Protein AF-A0A2S0VTA2-F1 (afdb_monomer_lite)

Foldseek 3Di:
DDPPPPDDPVVVVVVVVVLVCVCVVVVNPPVRSVVVVVVVVLVVLVVPDDPVCSVVVVVVVVVVVVVVVD

Structure (mmCIF, N/CA/C/O backbone):
data_AF-A0A2S0VTA2-F1
#
_entry.id   AF-A0A2S0VTA2-F1
#
loop_
_atom_site.group_PDB
_atom_site.id
_atom_site.type_symbol
_atom_site.label_atom_id
_atom_site.label_alt_id
_atom_site.label_comp_id
_atom_site.label_asym_id
_atom_site.label_entity_id
_atom_site.label_seq_id
_atom_site.pdbx_PDB_ins_code
_atom_site.Cartn_x
_atom_site.Cartn_y
_atom_site.Cartn_z
_atom_site.occupancy
_atom_site.B_iso_or_equiv
_atom_site.auth_seq_id
_atom_site.auth_comp_id
_atom_site.auth_asym_id
_atom_site.auth_atom_id
_atom_site.pdbx_PDB_model_num
ATOM 1 N N . MET A 1 1 ? 7.822 -15.334 12.046 1.00 33.19 1 MET A N 1
ATOM 2 C CA . MET A 1 1 ? 6.820 -16.415 12.177 1.00 33.19 1 MET A CA 1
ATOM 3 C C . MET A 1 1 ? 5.878 -16.285 11.000 1.00 33.19 1 MET A C 1
ATOM 5 O O . MET A 1 1 ? 5.241 -15.247 10.882 1.00 33.19 1 MET A O 1
ATOM 9 N N . ALA A 1 2 ? 5.890 -17.261 10.092 1.00 43.38 2 ALA A N 1
ATOM 10 C CA . ALA A 1 2 ? 5.051 -17.256 8.903 1.00 43.38 2 ALA A CA 1
ATOM 11 C C . ALA A 1 2 ? 3.580 -17.232 9.335 1.00 43.38 2 ALA A C 1
ATOM 13 O O . ALA A 1 2 ? 3.080 -18.200 9.907 1.00 43.38 2 ALA A O 1
ATOM 14 N N . GLN A 1 3 ? 2.905 -16.102 9.115 1.00 45.12 3 GLN A N 1
ATOM 15 C CA . GLN A 1 3 ? 1.453 -16.109 9.058 1.00 45.12 3 GLN A CA 1
ATOM 16 C C . GLN A 1 3 ? 1.102 -17.045 7.912 1.00 45.12 3 GLN A C 1
ATOM 18 O O . GLN A 1 3 ? 1.478 -16.783 6.773 1.00 45.12 3 GLN A O 1
ATOM 23 N N . SER A 1 4 ? 0.456 -18.162 8.231 1.00 46.62 4 SER A N 1
ATOM 24 C CA . SER A 1 4 ? -0.074 -19.112 7.264 1.00 46.62 4 SER A CA 1
ATOM 25 C C . SER A 1 4 ? -1.017 -18.348 6.339 1.00 46.62 4 SER A C 1
ATOM 27 O O . SER A 1 4 ? -2.171 -18.073 6.681 1.00 46.62 4 SER A O 1
ATOM 29 N N . SER A 1 5 ? -0.476 -17.906 5.205 1.00 53.91 5 SER A N 1
ATOM 30 C CA . SER A 1 5 ? -1.215 -17.157 4.207 1.00 53.91 5 SER A CA 1
ATOM 31 C C . SER A 1 5 ? -2.354 -18.054 3.742 1.00 53.91 5 SER A C 1
ATOM 33 O O . SER A 1 5 ? -2.137 -19.188 3.325 1.00 53.91 5 SER A O 1
ATOM 35 N N . LYS A 1 6 ? -3.595 -17.569 3.837 1.00 61.91 6 LYS A N 1
ATOM 36 C CA . LYS A 1 6 ? -4.759 -18.256 3.247 1.00 61.91 6 LYS A CA 1
ATOM 37 C C . LYS A 1 6 ? -4.682 -18.313 1.715 1.00 61.91 6 LYS A C 1
ATOM 39 O O . LYS A 1 6 ? -5.529 -18.937 1.086 1.00 61.91 6 LYS A O 1
ATOM 44 N N . TYR A 1 7 ? -3.697 -17.634 1.140 1.00 62.97 7 TYR A N 1
ATOM 45 C CA . TYR A 1 7 ? -3.421 -17.544 -0.279 1.00 62.97 7 TYR A CA 1
ATOM 46 C C . TYR A 1 7 ? -2.181 -18.371 -0.585 1.00 62.97 7 TYR A C 1
ATOM 48 O O . TYR A 1 7 ? -1.247 -18.405 0.220 1.00 62.97 7 TYR A O 1
ATOM 56 N N . THR A 1 8 ? -2.169 -19.026 -1.744 1.00 72.50 8 THR A N 1
ATOM 57 C CA . THR A 1 8 ? -0.962 -19.707 -2.209 1.00 72.50 8 THR A CA 1
ATOM 58 C C . THR A 1 8 ? 0.174 -18.685 -2.310 1.00 72.50 8 THR A C 1
ATOM 60 O O . THR A 1 8 ? -0.053 -17.524 -2.669 1.00 72.50 8 THR A O 1
ATOM 63 N N . GLU A 1 9 ? 1.395 -19.090 -1.961 1.00 69.62 9 GLU A N 1
ATOM 64 C CA . GLU A 1 9 ? 2.577 -18.226 -2.104 1.00 69.62 9 GLU A CA 1
ATOM 65 C C . GLU A 1 9 ? 2.719 -17.716 -3.549 1.00 69.62 9 GLU A C 1
ATOM 67 O O . GLU A 1 9 ? 3.131 -16.576 -3.775 1.00 69.62 9 GLU A O 1
ATOM 72 N N . ASP A 1 10 ? 2.262 -18.516 -4.515 1.00 78.75 10 ASP A N 1
ATOM 73 C CA . ASP A 1 10 ? 2.220 -18.189 -5.937 1.00 78.75 10 ASP A CA 1
ATOM 74 C C . ASP A 1 10 ? 1.296 -17.011 -6.260 1.00 78.75 10 ASP A C 1
ATOM 76 O O . ASP A 1 10 ? 1.678 -16.123 -7.022 1.00 78.75 10 ASP A O 1
ATOM 80 N N . ASP A 1 11 ? 0.085 -16.964 -5.702 1.00 84.25 11 ASP A N 1
ATOM 81 C CA . ASP A 1 11 ? -0.869 -15.891 -6.013 1.00 84.25 11 ASP A CA 1
ATOM 82 C C . ASP A 1 11 ? -0.455 -14.563 -5.377 1.00 84.25 11 ASP A C 1
ATOM 84 O O . ASP A 1 11 ? -0.583 -13.504 -6.000 1.00 84.25 11 ASP A O 1
ATOM 88 N N . PHE A 1 12 ? 0.116 -14.619 -4.171 1.00 82.50 12 PHE A N 1
ATOM 89 C CA . PHE A 1 12 ? 0.727 -13.451 -3.542 1.00 82.50 12 PHE A CA 1
ATOM 90 C C . PHE A 1 12 ? 1.899 -12.923 -4.382 1.00 82.50 12 PHE A C 1
ATOM 92 O O . PHE A 1 12 ? 1.949 -11.734 -4.702 1.00 82.50 12 PHE A O 1
ATOM 99 N N . SER A 1 13 ? 2.799 -13.814 -4.807 1.00 86.62 13 SER A N 1
ATOM 100 C CA . SER A 1 13 ? 3.968 -13.448 -5.614 1.00 86.62 13 SER A CA 1
ATOM 101 C C . SER A 1 13 ? 3.575 -12.858 -6.969 1.00 86.62 13 SER A C 1
ATOM 103 O O . SER A 1 13 ? 4.163 -11.869 -7.407 1.00 86.62 13 SER A O 1
ATOM 105 N N . LYS A 1 14 ? 2.533 -13.394 -7.620 1.00 90.75 14 LYS A N 1
ATOM 106 C CA . LYS A 1 14 ? 1.984 -12.828 -8.865 1.00 90.75 14 LYS A CA 1
ATOM 107 C C . LYS A 1 14 ? 1.469 -11.404 -8.670 1.00 90.75 14 LYS A C 1
ATOM 109 O O . LYS A 1 14 ? 1.750 -10.547 -9.505 1.00 90.75 14 LYS A O 1
ATOM 114 N N . ALA A 1 15 ? 0.735 -11.145 -7.587 1.00 89.12 15 ALA A N 1
ATOM 115 C CA . ALA A 1 15 ? 0.206 -9.814 -7.302 1.00 89.12 15 ALA A CA 1
ATOM 116 C C . ALA A 1 15 ? 1.331 -8.797 -7.051 1.00 89.12 15 ALA A C 1
ATOM 118 O O . ALA A 1 15 ? 1.308 -7.707 -7.621 1.00 89.12 15 ALA A O 1
ATOM 119 N N . VAL A 1 16 ? 2.342 -9.171 -6.260 1.00 90.69 16 VAL A N 1
ATOM 120 C CA . VAL A 1 16 ? 3.518 -8.321 -6.007 1.00 90.69 16 VAL A CA 1
ATOM 121 C C . VAL A 1 16 ? 4.281 -8.037 -7.303 1.00 90.69 16 VAL A C 1
ATOM 123 O O . VAL A 1 16 ? 4.588 -6.881 -7.592 1.00 90.69 16 VAL A O 1
ATOM 126 N N . ASN A 1 17 ? 4.524 -9.058 -8.129 1.00 92.69 17 ASN A N 1
ATOM 127 C CA . ASN A 1 17 ? 5.211 -8.885 -9.410 1.00 92.69 17 ASN A CA 1
ATOM 128 C C . ASN A 1 17 ? 4.447 -7.957 -10.359 1.00 92.69 17 ASN A C 1
ATOM 130 O O . ASN A 1 17 ? 5.059 -7.100 -10.988 1.00 92.69 17 ASN A O 1
ATOM 134 N N . ALA A 1 18 ? 3.121 -8.085 -10.444 1.00 94.06 18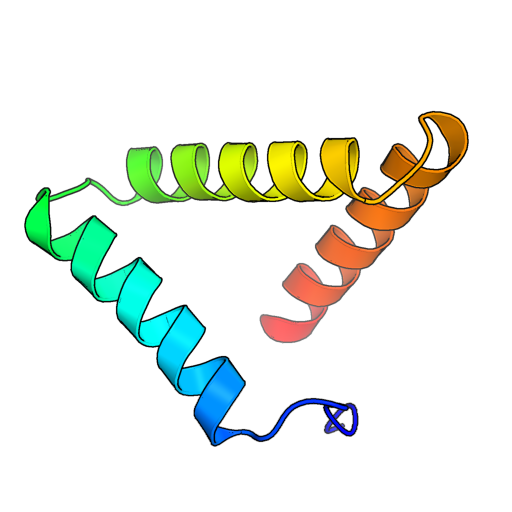 ALA A N 1
ATOM 135 C CA . ALA A 1 18 ? 2.308 -7.208 -11.284 1.00 94.06 18 ALA A CA 1
ATOM 136 C C . ALA A 1 18 ? 2.418 -5.733 -10.861 1.00 94.06 18 ALA A C 1
ATOM 138 O O . ALA A 1 18 ? 2.499 -4.854 -11.718 1.00 94.06 18 ALA A O 1
ATOM 139 N N . ILE A 1 19 ? 2.462 -5.465 -9.552 1.00 93.31 19 ILE A N 1
ATOM 140 C CA . ILE A 1 19 ? 2.654 -4.112 -9.015 1.00 93.31 19 ILE A CA 1
ATOM 141 C C . ILE A 1 19 ? 4.037 -3.574 -9.397 1.00 93.31 19 ILE A C 1
ATOM 143 O O . ILE A 1 19 ? 4.129 -2.460 -9.908 1.00 93.31 19 ILE A O 1
ATOM 147 N N . ASN A 1 20 ? 5.097 -4.363 -9.204 1.00 92.38 20 ASN A N 1
ATOM 148 C CA . ASN A 1 20 ? 6.461 -3.933 -9.523 1.00 92.38 20 ASN A CA 1
ATOM 149 C C . ASN A 1 20 ? 6.639 -3.657 -11.020 1.00 92.38 20 ASN A C 1
ATOM 151 O O . ASN A 1 20 ? 7.140 -2.597 -11.381 1.00 92.38 20 ASN A O 1
ATOM 155 N N . ILE A 1 21 ? 6.130 -4.539 -11.887 1.00 94.19 21 ILE A N 1
ATOM 156 C CA . ILE A 1 21 ? 6.152 -4.336 -13.344 1.00 94.19 21 ILE A CA 1
ATOM 157 C C . ILE A 1 21 ? 5.442 -3.031 -13.722 1.00 94.19 21 ILE A C 1
ATOM 159 O O . ILE A 1 21 ? 5.930 -2.290 -14.570 1.00 94.19 21 ILE A O 1
ATOM 163 N N . ALA A 1 22 ? 4.300 -2.723 -13.099 1.00 93.75 22 ALA A N 1
ATOM 164 C CA . ALA A 1 22 ? 3.563 -1.495 -13.390 1.00 93.75 22 ALA A CA 1
ATOM 165 C C . ALA A 1 22 ? 4.313 -0.224 -12.951 1.00 93.75 22 ALA A C 1
ATOM 167 O O . ALA A 1 22 ? 4.210 0.802 -13.625 1.00 93.75 22 ALA A O 1
ATOM 168 N N . LEU A 1 23 ? 5.055 -0.281 -11.841 1.00 92.81 23 LEU A N 1
ATOM 169 C CA . LEU A 1 23 ? 5.882 0.831 -11.361 1.00 92.81 23 LEU A CA 1
ATOM 170 C C . LEU A 1 23 ? 7.117 1.042 -12.248 1.00 92.81 23 LEU A C 1
ATOM 172 O O . LEU A 1 23 ? 7.418 2.183 -12.608 1.00 92.81 23 LEU A O 1
ATOM 176 N N . GLU A 1 24 ? 7.782 -0.052 -12.633 1.00 91.88 24 GLU A N 1
ATOM 177 C CA . GLU A 1 24 ? 8.943 -0.055 -13.533 1.00 91.88 24 GLU A CA 1
ATOM 178 C C . GLU A 1 24 ? 8.576 0.434 -14.935 1.00 91.88 24 GLU A C 1
ATOM 180 O O . GLU A 1 24 ? 9.266 1.282 -15.490 1.00 91.88 24 GLU A O 1
ATOM 185 N N . ALA A 1 25 ? 7.450 -0.024 -15.489 1.00 94.62 25 ALA A N 1
ATOM 186 C CA . ALA A 1 25 ? 6.991 0.375 -16.822 1.00 94.62 25 ALA A CA 1
ATOM 187 C C . ALA A 1 25 ? 6.704 1.880 -16.957 1.00 94.62 25 ALA A C 1
ATOM 189 O O . ALA A 1 25 ? 6.597 2.381 -18.075 1.00 94.62 25 ALA A O 1
ATOM 190 N N . GLN A 1 26 ? 6.541 2.588 -15.837 1.00 93.25 26 GLN A N 1
ATOM 191 C CA . GLN A 1 26 ? 6.306 4.031 -15.806 1.00 93.25 26 GLN A CA 1
ATOM 192 C C . GLN A 1 26 ? 7.514 4.837 -15.316 1.00 93.25 26 GLN A C 1
ATOM 194 O O . GLN A 1 26 ? 7.363 6.035 -15.085 1.00 93.25 26 GLN A O 1
ATOM 199 N N . ASP A 1 27 ? 8.679 4.201 -15.126 1.00 92.81 27 ASP A N 1
ATOM 200 C CA . ASP A 1 27 ? 9.882 4.833 -14.565 1.00 92.81 27 ASP A CA 1
ATOM 201 C C . ASP A 1 27 ? 9.561 5.650 -13.296 1.00 92.81 27 ASP A C 1
ATOM 203 O O . ASP A 1 27 ? 10.029 6.775 -13.094 1.00 92.81 27 ASP A O 1
ATOM 207 N N . THR A 1 28 ? 8.685 5.102 -12.444 1.00 91.06 28 THR A N 1
ATOM 208 C CA . THR A 1 28 ? 8.119 5.849 -11.316 1.00 91.06 28 THR A CA 1
ATOM 209 C C . THR A 1 28 ? 9.201 6.074 -10.255 1.00 91.06 28 THR A C 1
ATOM 211 O O . THR A 1 28 ? 9.712 5.096 -9.705 1.00 91.06 28 THR A O 1
ATOM 214 N N . PRO A 1 29 ? 9.543 7.327 -9.893 1.00 93.81 29 PRO A N 1
ATOM 215 C CA . PRO A 1 29 ? 10.515 7.576 -8.835 1.00 93.81 29 PRO A CA 1
ATOM 216 C C . PRO A 1 29 ? 9.992 7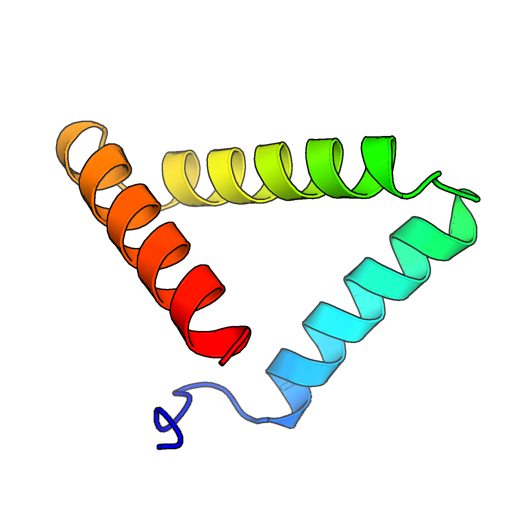.054 -7.492 1.00 93.81 29 PRO A C 1
ATOM 218 O O . PRO A 1 29 ? 8.790 7.112 -7.222 1.00 93.81 29 PRO A O 1
ATOM 221 N N . THR A 1 30 ? 10.894 6.582 -6.628 1.00 91.31 30 THR A N 1
ATOM 222 C CA . THR A 1 30 ? 10.552 5.898 -5.368 1.00 91.31 30 THR A CA 1
ATOM 223 C C . THR A 1 30 ? 9.552 6.672 -4.510 1.00 91.31 30 THR A C 1
ATOM 225 O O . THR A 1 30 ? 8.588 6.088 -4.023 1.00 91.31 30 THR A O 1
ATOM 228 N N . ASP A 1 31 ? 9.726 7.987 -4.368 1.00 94.50 31 ASP A N 1
ATOM 229 C CA . ASP A 1 31 ? 8.819 8.819 -3.569 1.00 94.50 31 ASP A CA 1
ATOM 230 C C . ASP A 1 31 ? 7.388 8.808 -4.129 1.00 94.50 31 ASP A C 1
ATOM 232 O O . ASP A 1 31 ? 6.421 8.669 -3.378 1.00 94.50 31 ASP A O 1
ATOM 236 N N . LEU A 1 32 ? 7.243 8.880 -5.458 1.00 92.25 32 LEU A N 1
ATOM 237 C CA . LEU A 1 32 ? 5.944 8.825 -6.131 1.00 92.25 32 LEU A CA 1
ATOM 238 C C . LEU A 1 32 ? 5.335 7.420 -6.058 1.00 92.25 32 LEU A C 1
ATOM 240 O O . LEU A 1 32 ? 4.130 7.288 -5.846 1.00 92.25 32 LEU A O 1
ATOM 244 N N . ALA A 1 33 ? 6.160 6.377 -6.174 1.00 94.06 33 ALA A N 1
ATOM 245 C CA . ALA A 1 33 ? 5.723 4.993 -6.029 1.00 94.06 33 ALA A CA 1
ATOM 246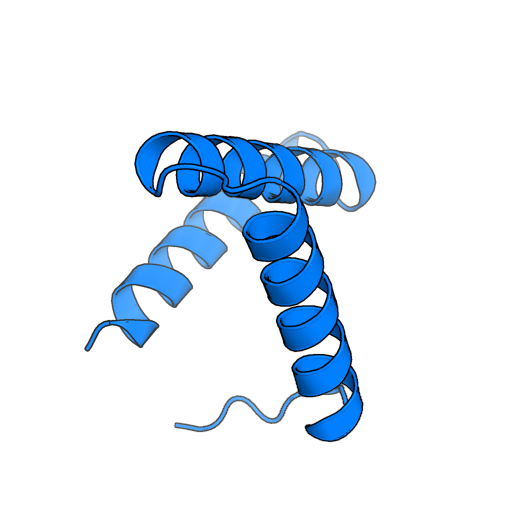 C C . ALA A 1 33 ? 5.152 4.738 -4.625 1.00 94.06 33 ALA A C 1
ATOM 248 O O . ALA A 1 33 ? 4.068 4.171 -4.491 1.00 94.06 33 ALA A O 1
ATOM 249 N N . LEU A 1 34 ? 5.826 5.220 -3.576 1.00 93.81 34 LEU A N 1
ATOM 250 C CA . LEU A 1 34 ? 5.353 5.098 -2.196 1.00 93.81 34 LEU A CA 1
ATOM 251 C C . LEU A 1 34 ? 4.038 5.855 -1.965 1.00 93.81 34 LEU A C 1
ATOM 253 O O . LEU A 1 34 ? 3.136 5.319 -1.319 1.00 93.81 34 LEU A O 1
ATOM 257 N N . MET A 1 35 ? 3.893 7.062 -2.525 1.00 93.69 35 MET A N 1
ATOM 258 C CA . MET A 1 35 ? 2.631 7.811 -2.459 1.00 93.69 35 MET A CA 1
ATOM 259 C C . MET A 1 35 ? 1.490 7.069 -3.167 1.00 93.69 35 MET A C 1
ATOM 261 O O . MET A 1 35 ? 0.403 6.927 -2.603 1.00 93.69 35 MET A O 1
ATOM 265 N N . ALA A 1 36 ? 1.737 6.552 -4.374 1.00 94.38 36 ALA A N 1
ATOM 266 C CA . ALA A 1 36 ? 0.741 5.827 -5.158 1.00 94.38 36 ALA A CA 1
ATOM 267 C C . ALA A 1 36 ? 0.301 4.521 -4.477 1.00 94.38 36 ALA A C 1
ATOM 269 O O . ALA A 1 36 ? -0.893 4.221 -4.420 1.00 94.38 36 ALA A O 1
ATOM 270 N N . LEU A 1 37 ? 1.245 3.765 -3.908 1.00 93.94 37 LEU A N 1
ATOM 271 C CA . LEU A 1 37 ? 0.945 2.560 -3.132 1.00 93.94 37 LEU A CA 1
ATOM 272 C C . LEU A 1 37 ? 0.150 2.886 -1.863 1.00 93.94 37 LEU A C 1
ATOM 274 O O . LEU A 1 37 ? -0.785 2.159 -1.525 1.00 93.94 37 LEU A O 1
ATOM 278 N N . GLY A 1 38 ? 0.472 3.996 -1.193 1.00 94.00 38 GLY A N 1
ATOM 279 C CA . GLY A 1 38 ? -0.306 4.501 -0.062 1.00 94.00 38 GLY A CA 1
ATOM 280 C C . GLY A 1 38 ? -1.771 4.749 -0.433 1.00 94.00 38 GLY A C 1
ATOM 281 O O . GLY A 1 38 ? -2.671 4.242 0.239 1.00 94.00 38 GLY A O 1
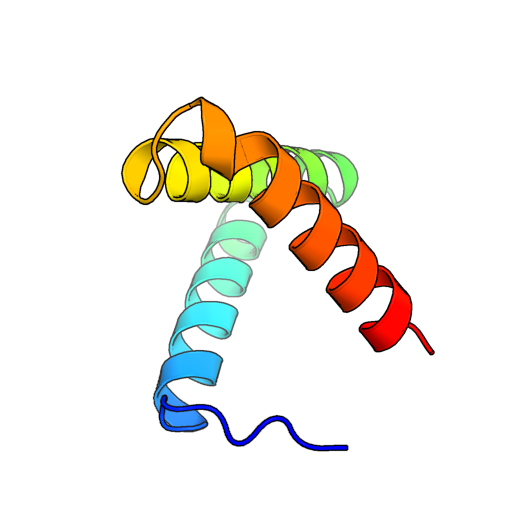ATOM 282 N N . GLU A 1 39 ? -2.020 5.450 -1.541 1.00 95.19 39 GLU A N 1
ATOM 283 C CA . GLU A 1 39 ? -3.383 5.693 -2.033 1.00 95.19 39 GLU A CA 1
ATOM 284 C C . GLU A 1 39 ? -4.089 4.388 -2.434 1.00 95.19 39 GLU A C 1
ATOM 286 O O . GLU A 1 39 ? -5.250 4.176 -2.080 1.00 95.19 39 GLU A O 1
ATOM 291 N N . ALA A 1 40 ? -3.390 3.462 -3.098 1.00 94.69 40 ALA A N 1
ATOM 292 C CA . ALA A 1 40 ? -3.947 2.161 -3.471 1.00 94.69 40 ALA A CA 1
ATOM 293 C C . ALA A 1 40 ? -4.417 1.353 -2.246 1.00 94.69 40 ALA A C 1
ATOM 295 O O . ALA A 1 40 ? -5.505 0.766 -2.263 1.00 94.69 40 ALA A O 1
ATOM 296 N N . VAL A 1 41 ? -3.643 1.369 -1.155 1.00 94.88 41 VAL A N 1
ATOM 297 C CA . VAL A 1 41 ? -4.037 0.749 0.120 1.00 94.88 41 VAL A CA 1
ATOM 298 C C . VAL A 1 41 ? -5.277 1.434 0.698 1.00 94.88 41 VAL A C 1
ATOM 300 O O . VAL A 1 41 ? -6.230 0.747 1.075 1.00 94.88 41 VAL A O 1
ATOM 303 N N . ILE A 1 42 ? -5.309 2.770 0.730 1.00 95.06 42 ILE A N 1
ATOM 304 C CA . ILE A 1 42 ? -6.462 3.538 1.231 1.00 95.06 42 ILE A CA 1
ATOM 305 C C . ILE A 1 42 ? -7.731 3.196 0.440 1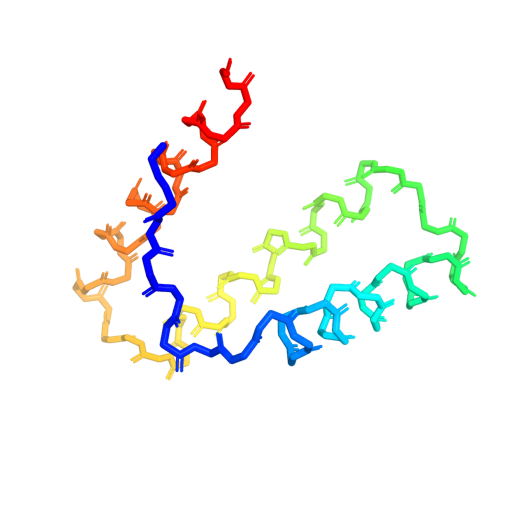.00 95.06 42 ILE A C 1
ATOM 307 O O . ILE A 1 42 ? -8.788 2.974 1.038 1.00 95.06 42 ILE A O 1
ATOM 311 N N . LEU A 1 43 ? -7.642 3.117 -0.889 1.00 95.88 43 LEU A N 1
ATOM 312 C CA . LEU A 1 43 ? -8.764 2.748 -1.755 1.00 95.88 43 LEU A CA 1
ATOM 313 C C . LEU A 1 43 ? -9.272 1.337 -1.455 1.00 95.88 43 LEU A C 1
ATOM 315 O O . LEU A 1 43 ? -10.484 1.131 -1.340 1.00 95.88 43 LEU A O 1
ATOM 319 N N . GLN A 1 44 ? -8.366 0.376 -1.268 1.00 94.75 44 GLN A N 1
ATOM 320 C CA . GLN A 1 44 ? -8.746 -0.993 -0.936 1.00 94.75 44 GLN A CA 1
ATOM 321 C C . GLN A 1 44 ? -9.421 -1.078 0.439 1.00 94.75 44 GLN A C 1
ATOM 323 O O . GLN A 1 44 ? -10.421 -1.783 0.592 1.00 94.75 44 GLN A O 1
ATOM 328 N N . VAL A 1 45 ? -8.932 -0.321 1.425 1.00 94.81 45 VAL A N 1
ATOM 329 C CA . VAL A 1 45 ? -9.531 -0.266 2.764 1.00 94.81 45 VAL A CA 1
ATOM 330 C C . VAL A 1 45 ? -10.919 0.372 2.727 1.00 94.81 45 VAL A C 1
ATOM 332 O O . VAL A 1 45 ? -11.864 -0.199 3.269 1.00 94.81 45 VAL A O 1
ATOM 335 N N . LYS A 1 46 ? -11.078 1.499 2.024 1.00 95.12 46 LYS A N 1
ATOM 336 C CA . LYS A 1 46 ? -12.382 2.160 1.847 1.00 95.12 46 LYS A CA 1
ATOM 337 C C . LYS A 1 46 ? -13.404 1.274 1.136 1.00 95.12 46 LYS A C 1
ATOM 339 O O . LYS A 1 46 ? -14.595 1.383 1.415 1.00 95.12 46 LYS A O 1
ATOM 344 N N . LYS A 1 47 ? -12.948 0.421 0.214 1.00 95.38 47 LYS A N 1
ATOM 345 C CA . LYS A 1 47 ? -13.794 -0.521 -0.530 1.00 95.38 47 LYS A CA 1
ATOM 346 C C . LYS A 1 47 ? -14.211 -1.732 0.309 1.00 95.38 47 LYS A C 1
ATOM 348 O O . LYS A 1 47 ? -15.316 -2.232 0.123 1.00 95.38 47 LYS A O 1
ATOM 353 N N . ALA A 1 48 ? -13.329 -2.224 1.178 1.00 94.50 48 ALA A N 1
ATOM 354 C CA . ALA A 1 48 ? -13.530 -3.478 1.903 1.00 94.50 48 ALA A CA 1
ATOM 355 C C . ALA A 1 48 ? -14.137 -3.311 3.306 1.00 94.50 48 ALA A C 1
ATOM 357 O O . ALA A 1 48 ? -14.772 -4.244 3.793 1.00 94.50 48 ALA A O 1
ATOM 358 N N . TYR A 1 49 ? -13.951 -2.156 3.951 1.00 93.88 49 TYR A N 1
ATOM 359 C CA . TYR A 1 49 ? -14.325 -1.940 5.350 1.00 93.88 49 TYR A CA 1
ATOM 360 C C . TYR A 1 49 ? -15.221 -0.711 5.529 1.00 93.88 49 TYR A C 1
ATOM 362 O O . TYR A 1 49 ? -15.076 0.312 4.852 1.00 93.88 49 TYR A O 1
ATOM 370 N N . ASP A 1 50 ? -16.133 -0.792 6.494 1.00 93.38 50 ASP A N 1
ATOM 371 C CA . ASP A 1 50 ? -16.962 0.325 6.935 1.00 93.38 50 ASP A CA 1
ATOM 372 C C . ASP A 1 50 ? -16.123 1.401 7.642 1.00 93.38 50 ASP A C 1
ATOM 374 O O . ASP A 1 50 ? -15.086 1.105 8.231 1.00 93.38 50 ASP A O 1
ATOM 378 N N . LYS A 1 51 ? -16.578 2.662 7.600 1.00 90.44 51 LYS A N 1
ATOM 379 C CA . LYS A 1 51 ? -15.831 3.825 8.126 1.00 90.44 51 LYS A CA 1
ATOM 380 C C . LYS A 1 51 ? -15.249 3.616 9.540 1.00 90.44 51 LYS A C 1
ATOM 382 O O . LYS A 1 51 ? -14.067 3.906 9.700 1.00 90.44 51 LYS A O 1
ATOM 387 N N . PRO A 1 52 ? -16.002 3.097 10.532 1.00 91.12 52 PRO A N 1
ATOM 388 C CA . PRO A 1 52 ? -15.462 2.789 11.860 1.00 91.12 52 PRO A CA 1
ATOM 389 C C . PRO A 1 52 ? -14.276 1.814 11.862 1.00 91.12 52 PRO A C 1
ATOM 391 O O . PRO A 1 52 ? -13.362 1.952 12.670 1.00 91.12 52 PRO A O 1
ATOM 394 N N . SER A 1 53 ? -14.279 0.826 10.967 1.00 92.50 53 SER A N 1
ATOM 395 C CA . SER A 1 53 ? -13.248 -0.216 10.908 1.00 92.50 53 SER A CA 1
ATOM 396 C C . SER A 1 53 ? -11.996 0.211 10.136 1.00 92.50 53 SER A C 1
ATOM 398 O O . SER A 1 53 ? -10.934 -0.381 10.331 1.00 92.50 53 SER A O 1
ATOM 400 N N . GLN A 1 54 ? -12.090 1.228 9.272 1.00 94.00 54 GLN A N 1
ATOM 401 C CA . GLN A 1 54 ? -10.989 1.654 8.395 1.00 94.00 54 GLN A CA 1
ATOM 402 C C . GLN A 1 54 ? -9.745 2.088 9.180 1.00 94.00 54 GLN A C 1
ATOM 404 O O . GLN A 1 54 ? -8.642 1.659 8.850 1.00 94.00 54 GLN A O 1
ATOM 409 N N . GLU A 1 55 ? -9.918 2.887 10.236 1.00 92.94 55 GLU A N 1
ATOM 410 C CA . GLU A 1 55 ? -8.810 3.380 11.067 1.00 92.94 55 GLU A CA 1
ATOM 411 C C . GLU A 1 55 ? -8.061 2.220 11.732 1.00 92.94 55 GLU A C 1
ATOM 413 O O . GLU A 1 55 ? -6.851 2.068 11.563 1.00 92.94 55 GLU A O 1
ATOM 418 N N . LYS A 1 56 ? -8.806 1.307 12.364 1.00 93.75 56 LYS A N 1
ATOM 419 C CA . LYS A 1 56 ? -8.244 0.121 13.017 1.00 93.75 56 LYS A CA 1
ATOM 420 C C . LYS A 1 56 ? -7.481 -0.784 12.044 1.00 93.75 56 LYS A C 1
ATOM 422 O O . LYS A 1 56 ? -6.439 -1.335 12.399 1.00 93.75 56 LYS A O 1
ATOM 427 N N . VAL A 1 57 ? -7.982 -0.955 10.819 1.00 94.06 57 VAL A N 1
ATOM 428 C CA . VAL A 1 57 ? -7.309 -1.763 9.787 1.00 94.06 57 VAL A CA 1
ATOM 429 C C . VAL A 1 57 ? -6.002 -1.106 9.335 1.00 94.06 57 VAL A C 1
ATOM 431 O O . VAL A 1 57 ? -4.990 -1.795 9.201 1.00 94.06 57 VAL A O 1
ATOM 434 N N . ILE A 1 58 ? -5.991 0.216 9.144 1.00 94.00 58 ILE A N 1
ATOM 435 C CA . ILE A 1 58 ? -4.781 0.960 8.763 1.00 94.00 58 ILE A CA 1
ATOM 436 C C . ILE A 1 58 ? -3.723 0.921 9.871 1.00 94.00 58 ILE A C 1
ATOM 438 O O . ILE A 1 58 ? -2.533 0.749 9.585 1.00 94.00 58 ILE A O 1
ATOM 442 N N . GLU A 1 59 ? -4.129 1.014 11.136 1.00 93.69 59 GLU A N 1
ATOM 443 C CA . GLU A 1 59 ? -3.213 0.862 12.270 1.00 93.69 59 GLU A CA 1
ATOM 444 C C . GLU A 1 59 ? -2.565 -0.527 12.292 1.00 93.69 59 GLU A C 1
ATOM 446 O O . GLU A 1 59 ? -1.342 -0.646 12.412 1.00 93.69 59 GLU A O 1
ATOM 451 N N . GLN A 1 60 ? -3.362 -1.584 12.111 1.00 93.31 60 GLN A N 1
ATOM 452 C CA . GLN A 1 60 ? -2.854 -2.957 12.045 1.00 93.31 60 GLN A CA 1
ATOM 453 C C . GLN A 1 60 ? -1.901 -3.164 10.866 1.00 93.31 60 GLN A C 1
ATOM 455 O O . GLN A 1 60 ? -0.846 -3.780 11.031 1.00 93.31 60 GLN A O 1
ATOM 460 N N . PHE A 1 61 ? -2.230 -2.611 9.697 1.00 93.81 61 PHE A N 1
ATOM 461 C CA . PHE A 1 61 ? -1.357 -2.633 8.526 1.00 93.81 61 PHE A CA 1
ATOM 462 C C . PHE A 1 61 ? -0.019 -1.930 8.800 1.00 93.81 61 PHE A C 1
ATOM 464 O O . PHE A 1 61 ? 1.044 -2.475 8.507 1.00 93.81 61 PHE A O 1
ATOM 471 N N . THR A 1 62 ? -0.053 -0.764 9.448 1.00 92.88 62 THR A N 1
ATOM 472 C CA . THR A 1 62 ? 1.154 -0.009 9.820 1.00 92.88 62 THR A CA 1
ATOM 473 C C . THR A 1 62 ? 2.041 -0.791 10.788 1.00 92.88 62 THR A C 1
ATOM 475 O O . THR A 1 62 ? 3.267 -0.797 10.647 1.00 92.88 62 THR A O 1
ATOM 478 N N . LEU A 1 63 ? 1.444 -1.468 11.773 1.00 93.00 63 LEU A N 1
ATOM 479 C CA . LEU A 1 63 ? 2.182 -2.332 12.696 1.00 93.00 63 LEU A CA 1
ATOM 480 C C . LEU A 1 63 ? 2.827 -3.511 11.961 1.00 93.00 63 LEU A C 1
ATOM 482 O O . LEU A 1 63 ? 4.008 -3.777 12.177 1.00 93.00 63 LEU A O 1
ATOM 486 N N . ALA A 1 64 ? 2.092 -4.167 11.059 1.00 90.69 64 ALA A N 1
ATOM 487 C CA . ALA A 1 64 ? 2.616 -5.266 10.252 1.00 90.69 64 ALA A CA 1
ATOM 488 C C . ALA A 1 64 ? 3.793 -4.822 9.366 1.00 90.69 64 ALA A C 1
ATOM 490 O O . ALA A 1 64 ? 4.819 -5.499 9.346 1.00 90.69 64 ALA A O 1
ATOM 491 N N . LEU A 1 65 ? 3.693 -3.657 8.713 1.00 90.19 65 LEU A N 1
ATOM 492 C CA . LEU A 1 65 ? 4.787 -3.075 7.928 1.00 90.19 65 LEU A CA 1
ATOM 493 C C . LEU A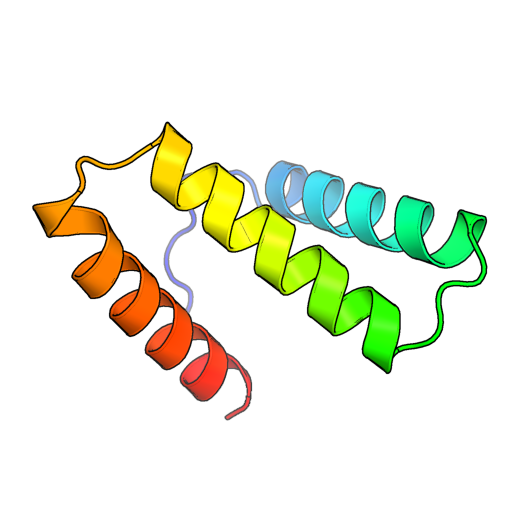 1 65 ? 6.040 -2.837 8.777 1.00 90.19 65 LEU A C 1
ATOM 495 O O . LEU A 1 65 ? 7.136 -3.239 8.394 1.00 90.19 65 LEU A O 1
ATOM 499 N N . LYS A 1 66 ? 5.886 -2.228 9.958 1.00 91.88 66 LYS A N 1
ATOM 500 C CA . LYS A 1 66 ? 7.011 -1.996 10.880 1.00 91.88 66 LYS A CA 1
ATOM 501 C C . LYS A 1 66 ? 7.640 -3.301 11.365 1.00 91.88 66 LYS A C 1
ATOM 503 O O . LYS A 1 66 ? 8.851 -3.354 11.554 1.00 91.88 66 LYS A O 1
ATOM 508 N N . SER A 1 67 ? 6.832 -4.334 11.587 1.00 91.06 67 SER A N 1
ATOM 509 C CA . SER A 1 67 ? 7.311 -5.660 11.977 1.00 91.06 67 SER A CA 1
ATOM 510 C C . SER A 1 67 ? 8.029 -6.390 10.845 1.00 91.06 67 SER A C 1
ATOM 512 O O . SER A 1 67 ? 8.953 -7.136 11.135 1.00 91.06 67 SER A O 1
ATOM 514 N N . ALA A 1 68 ? 7.637 -6.174 9.588 1.00 85.62 68 ALA A N 1
ATOM 515 C CA . ALA A 1 68 ? 8.282 -6.781 8.422 1.00 85.62 68 ALA A CA 1
ATOM 516 C C . ALA A 1 68 ? 9.670 -6.189 8.110 1.00 85.62 68 ALA A C 1
ATOM 518 O O . ALA A 1 68 ? 10.452 -6.816 7.406 1.00 85.62 68 ALA A O 1
ATOM 519 N N . LEU A 1 69 ? 9.975 -4.996 8.632 1.00 81.00 69 LEU A N 1
ATOM 520 C CA . LEU A 1 69 ? 11.289 -4.353 8.510 1.00 81.00 69 LEU A CA 1
ATOM 521 C C . LEU A 1 69 ? 12.303 -4.798 9.582 1.00 81.00 69 LEU A C 1
ATOM 523 O O . LEU A 1 69 ? 13.448 -4.350 9.539 1.00 81.00 69 LEU A O 1
ATOM 527 N N . LYS A 1 70 ? 11.889 -5.611 10.561 1.00 63.94 70 LYS A N 1
ATOM 528 C CA . LYS A 1 70 ? 12.759 -6.164 11.612 1.00 63.94 70 LYS A CA 1
ATOM 529 C C . LYS A 1 70 ? 13.201 -7.577 11.268 1.00 63.94 70 LYS A C 1
ATOM 531 O O . LYS A 1 70 ? 14.365 -7.891 11.590 1.00 63.94 70 LYS A O 1
#

Radius of gyration: 13.88 Å; chains: 1; bounding box: 30×28×30 Å

Organism: NCBI:txid2172099

Sequence (70 aa):
MAQSSKYTEDDFSKAVNAINIALEAQDTPTDLALMALGEAVILQVKKAYDKPSQEKVIEQFTLALKSALK

pLDDT: mean 86.94, std 14.08, range [33.19, 95.88]

InterPro domains:
  IPR023202 YejL-like superfamily [SSF158651] (1-70)

Secondary structure (DSSP, 8-state):
-----SS-HHHHHHHHHHHHHHHHTTT--HHHHHHHHHHHHHHHHHHHS-HHHHHHHHHHHHHHHHHHT-